Protein AF-A0A955XS02-F1 (afdb_monomer_lite)

Foldseek 3Di:
DLVVQCPDPVRLVVSLVVLLVQLVCCLLPNLDLVSLVVSLVSLVVSLVSCVVSVVLLSNLSSLLSNLSSCLSVLVLVVSVVSLVVNVVSLVVVCVVPVVCLLCLLSNLLSQLSSCVSVVVNVSSVVSLVRSVVSLVVVLVVCPPVVCSLVSCPVDSSNVSSCVVVVHPNPVPDPPPPPDDD

Secondary structure (DSSP, 8-state):
-GGGTSSSTTSHHHHHHHHHHHHHHHHHH---HHHHHHHHHHHHHHHHHHHHTT-HHHHHHHHHHHHHHHHHTT-HHHHHHHHHHHHHHHHHHHHH-GGGGGGHHHHHHHHHHHHHHHT-HHHHHHHHHHHHHHHHHHHHTTTTSS-HHHHHHHSHHHHHHHHHTTPPPGGG--STT----

pLDDT: mean 82.38, std 17.03, range [34.53, 97.44]

Structure (mmCIF, N/CA/C/O backbone):
data_AF-A0A955XS02-F1
#
_entry.id   AF-A0A955XS02-F1
#
loop_
_atom_site.group_PDB
_atom_site.id
_atom_site.type_symbol
_atom_site.label_atom_id
_atom_site.label_alt_id
_atom_site.label_comp_id
_atom_site.label_asym_id
_atom_site.label_entity_id
_atom_site.label_seq_id
_atom_site.pdbx_PDB_ins_code
_atom_site.Cartn_x
_atom_site.Cartn_y
_atom_site.Cartn_z
_atom_site.occupancy
_atom_site.B_iso_or_equiv
_atom_site.auth_seq_id
_atom_site.auth_comp_id
_atom_site.auth_asym_id
_atom_site.auth_atom_id
_atom_site.pdbx_PDB_model_num
ATOM 1 N N . CYS A 1 1 ? -9.956 6.260 -26.863 1.00 47.94 1 CYS A N 1
ATOM 2 C CA . CYS A 1 1 ? -10.685 5.684 -25.711 1.00 47.94 1 CYS A CA 1
ATOM 3 C C . CYS A 1 1 ? -9.697 4.812 -24.927 1.00 47.94 1 CYS A C 1
ATOM 5 O O . CYS A 1 1 ? -8.833 4.235 -25.572 1.00 47.94 1 CYS A O 1
ATOM 7 N N . LEU A 1 2 ? -9.754 4.697 -23.588 1.00 46.59 2 LEU A N 1
ATOM 8 C CA . LEU A 1 2 ? -8.849 3.789 -22.835 1.00 46.59 2 LEU A CA 1
ATOM 9 C C . LEU A 1 2 ? -8.903 2.347 -23.383 1.00 46.59 2 LEU A C 1
ATOM 11 O O . LEU A 1 2 ? -7.882 1.672 -23.454 1.00 46.59 2 LEU A O 1
ATOM 15 N N . LYS A 1 3 ? -10.067 1.947 -23.917 1.00 45.31 3 LYS A N 1
ATOM 16 C CA . LYS A 1 3 ? -10.301 0.676 -24.624 1.00 45.31 3 LYS A CA 1
ATOM 17 C C . LYS A 1 3 ? -9.391 0.431 -25.840 1.00 45.31 3 LYS A C 1
ATOM 19 O O . LYS A 1 3 ? -9.211 -0.718 -26.227 1.00 45.31 3 LYS A O 1
ATOM 24 N N . ASP A 1 4 ? -8.806 1.475 -26.429 1.00 50.41 4 ASP A N 1
ATOM 25 C CA . ASP A 1 4 ? -7.969 1.363 -27.633 1.00 50.41 4 ASP A CA 1
ATOM 26 C C . ASP A 1 4 ? -6.482 1.131 -27.306 1.00 50.41 4 ASP A C 1
ATOM 28 O O . ASP A 1 4 ? -5.715 0.724 -28.178 1.00 50.41 4 ASP A O 1
ATOM 32 N N . LEU A 1 5 ? -6.059 1.355 -26.054 1.00 50.94 5 LEU A N 1
ATOM 33 C CA . LEU A 1 5 ? -4.663 1.191 -25.624 1.00 50.94 5 LEU A CA 1
ATOM 34 C C . LEU A 1 5 ? -4.285 -0.275 -25.343 1.00 50.94 5 LEU A C 1
ATOM 36 O O . LEU A 1 5 ? -3.120 -0.634 -25.505 1.00 50.94 5 LEU A O 1
ATOM 40 N N . GLY A 1 6 ? -5.253 -1.126 -24.985 1.00 47.25 6 GLY A N 1
ATOM 41 C CA . GLY A 1 6 ? -5.013 -2.502 -24.526 1.00 47.25 6 GLY A CA 1
ATOM 42 C C . GLY A 1 6 ? -4.982 -3.601 -25.600 1.00 47.25 6 GLY A C 1
ATOM 43 O O . GLY A 1 6 ? -4.702 -4.745 -25.271 1.00 47.25 6 GLY A O 1
ATOM 44 N N . ARG A 1 7 ? -5.259 -3.315 -26.883 1.00 47.66 7 ARG A N 1
ATOM 45 C CA . ARG A 1 7 ? -5.413 -4.366 -27.923 1.00 47.66 7 ARG A CA 1
ATOM 46 C C . ARG A 1 7 ? -4.131 -4.802 -28.645 1.00 47.66 7 ARG A C 1
ATOM 48 O O . ARG A 1 7 ? -4.199 -5.630 -29.549 1.00 47.66 7 ARG A O 1
ATOM 55 N N . GLN A 1 8 ? -2.967 -4.272 -28.278 1.00 47.84 8 GLN A N 1
ATOM 56 C CA . GLN A 1 8 ? -1.681 -4.713 -28.830 1.00 47.84 8 GLN A CA 1
ATOM 57 C C . GLN A 1 8 ? -0.864 -5.357 -27.710 1.00 47.84 8 GLN A C 1
ATOM 59 O O . GLN A 1 8 ? -0.533 -4.679 -26.745 1.00 47.84 8 GLN A O 1
ATOM 64 N N . SER A 1 9 ? -0.508 -6.638 -27.850 1.00 51.34 9 SER A N 1
ATOM 65 C CA . SER A 1 9 ? 0.109 -7.483 -26.804 1.00 51.34 9 SER A CA 1
ATOM 66 C C . SER A 1 9 ? 1.403 -6.944 -26.172 1.00 51.34 9 SER A C 1
ATOM 68 O O . SER A 1 9 ? 1.835 -7.427 -25.135 1.00 51.34 9 SER A O 1
ATOM 70 N N . LYS A 1 10 ? 2.031 -5.916 -26.756 1.00 53.56 10 LYS A N 1
ATOM 71 C CA . LYS A 1 10 ? 3.204 -5.227 -26.185 1.00 53.56 10 LYS A CA 1
ATOM 72 C C . LYS A 1 10 ? 2.856 -4.030 -25.286 1.00 53.56 10 LYS A C 1
ATOM 74 O O . LYS A 1 10 ? 3.773 -3.383 -24.787 1.00 53.56 10 LYS A O 1
ATOM 79 N N . LYS A 1 11 ? 1.568 -3.700 -25.132 1.00 70.06 11 LYS A N 1
ATOM 80 C CA . LYS A 1 11 ? 1.070 -2.533 -24.381 1.00 70.06 11 LYS A CA 1
ATOM 81 C C . LYS A 1 11 ? 0.246 -2.895 -23.139 1.00 70.06 11 LYS A C 1
ATOM 83 O O . LYS A 1 11 ? -0.350 -2.014 -22.526 1.00 70.06 11 LYS A O 1
ATOM 88 N N . GLU A 1 12 ? 0.168 -4.174 -22.778 1.00 79.06 12 GLU A N 1
ATOM 89 C CA . GLU A 1 12 ? -0.722 -4.644 -21.708 1.00 79.06 12 GLU A CA 1
ATOM 90 C C . GLU A 1 12 ? -0.292 -4.177 -20.308 1.00 79.06 12 GLU A C 1
ATOM 92 O O . GLU A 1 12 ? -1.155 -3.676 -19.588 1.00 79.06 12 GLU A O 1
ATOM 97 N N . PRO A 1 13 ? 1.005 -4.195 -19.932 1.00 82.62 13 PRO A N 1
ATOM 98 C CA . PRO A 1 13 ? 1.444 -3.564 -18.686 1.00 82.62 13 PRO A CA 1
ATOM 99 C C . PRO A 1 13 ? 1.159 -2.056 -18.658 1.00 82.62 13 PRO A C 1
ATOM 101 O O . PRO A 1 13 ? 0.686 -1.536 -17.655 1.00 82.62 13 PRO A O 1
ATOM 104 N N . GLN A 1 14 ? 1.345 -1.353 -19.782 1.00 82.62 14 GLN A N 1
ATOM 105 C CA . GLN A 1 14 ? 1.042 0.080 -19.888 1.00 82.62 14 GLN A CA 1
ATOM 106 C C . GLN A 1 14 ? -0.462 0.362 -19.784 1.00 82.62 14 GLN A C 1
ATOM 108 O O . GLN A 1 14 ? -0.857 1.421 -19.302 1.00 82.62 14 GLN A O 1
ATOM 113 N N . TYR A 1 15 ? -1.308 -0.564 -20.239 1.00 81.56 15 TYR A N 1
ATOM 114 C CA . TYR A 1 15 ? -2.751 -0.481 -20.044 1.00 81.56 15 TYR A CA 1
ATOM 115 C C . TYR A 1 15 ? -3.111 -0.606 -18.561 1.00 81.56 15 TYR A C 1
ATOM 117 O O . TYR A 1 15 ? -3.869 0.221 -18.059 1.00 81.56 15 TYR A O 1
ATOM 125 N N . VAL A 1 16 ? -2.518 -1.573 -17.852 1.00 82.69 16 VAL A N 1
ATOM 126 C CA . VAL A 1 16 ? -2.677 -1.706 -16.396 1.00 82.69 16 VAL A CA 1
ATOM 127 C C . VAL A 1 16 ? -2.202 -0.431 -15.688 1.00 82.69 16 VAL A C 1
ATOM 129 O O . VAL A 1 16 ? -2.960 0.152 -14.919 1.00 82.69 16 VAL A O 1
ATOM 132 N N . ASP A 1 17 ? -1.015 0.087 -16.011 1.00 84.94 17 ASP A N 1
ATOM 133 C CA . ASP A 1 17 ? -0.495 1.331 -15.421 1.00 84.94 17 ASP A CA 1
ATOM 134 C C . ASP A 1 17 ? -1.425 2.537 -15.690 1.00 84.94 17 ASP A C 1
ATOM 136 O O . ASP A 1 17 ? -1.664 3.377 -14.814 1.00 84.94 17 ASP A O 1
ATOM 140 N N . ALA A 1 18 ? -2.005 2.621 -16.892 1.00 81.62 18 ALA A N 1
ATOM 141 C CA . ALA A 1 18 ? -2.970 3.661 -17.245 1.00 81.62 18 ALA A CA 1
ATOM 142 C C . ALA A 1 18 ? -4.278 3.534 -16.446 1.00 81.62 18 ALA A C 1
ATOM 144 O O . ALA A 1 18 ? -4.819 4.551 -16.001 1.00 81.62 18 ALA A O 1
ATOM 145 N N . LEU A 1 19 ? -4.762 2.306 -16.222 1.00 80.75 19 LEU A N 1
ATOM 146 C CA . LEU A 1 19 ? -5.910 2.040 -15.354 1.00 80.75 19 LEU A CA 1
ATOM 147 C C . LEU A 1 19 ? -5.635 2.438 -13.903 1.00 80.75 19 LEU A C 1
ATOM 149 O O . LEU A 1 19 ? -6.555 2.909 -13.246 1.00 80.75 19 LEU A O 1
ATOM 153 N N . LEU A 1 20 ? -4.396 2.301 -13.421 1.00 82.88 20 LEU A N 1
ATOM 154 C CA . LEU A 1 20 ? -3.991 2.638 -12.049 1.00 82.88 20 LEU A CA 1
ATOM 155 C C . LEU A 1 20 ? -3.745 4.138 -11.831 1.00 82.88 20 LEU A C 1
ATOM 157 O O . LEU A 1 20 ? -3.909 4.638 -10.718 1.00 82.88 20 LEU A O 1
ATOM 161 N N . THR A 1 21 ? -3.410 4.886 -12.883 1.00 78.31 21 THR A N 1
ATOM 162 C CA . THR A 1 21 ? -3.074 6.319 -12.784 1.00 78.31 21 THR A CA 1
ATOM 163 C C . THR A 1 21 ? -4.236 7.173 -12.257 1.00 78.31 21 THR A C 1
ATOM 165 O O . THR A 1 21 ? -4.036 8.078 -11.447 1.00 78.31 21 THR A O 1
ATOM 168 N N . LEU A 1 22 ? -5.469 6.898 -12.695 1.00 68.06 22 LEU A N 1
ATOM 169 C CA . LEU A 1 22 ? -6.657 7.632 -12.238 1.00 68.06 22 LEU A CA 1
ATOM 170 C C . LEU A 1 22 ? -7.035 7.280 -10.780 1.00 68.06 22 LEU A C 1
ATOM 172 O O . LEU A 1 22 ? -7.189 8.197 -9.972 1.00 68.06 22 LEU A O 1
ATOM 176 N N . PRO A 1 23 ? -7.133 5.993 -10.397 1.00 67.81 23 PRO A N 1
ATOM 177 C CA . PRO A 1 23 ? -7.412 5.569 -9.029 1.00 67.81 23 PRO A CA 1
ATOM 178 C C . PRO A 1 23 ? -6.368 5.973 -7.991 1.00 67.81 23 PRO A C 1
ATOM 180 O O . PRO A 1 23 ? -6.778 6.311 -6.885 1.00 67.81 23 PRO A O 1
ATOM 183 N N . MET A 1 24 ? -5.067 6.008 -8.319 1.00 66.56 24 MET A N 1
ATOM 184 C CA . MET A 1 24 ? -4.040 6.511 -7.388 1.00 66.56 24 MET A CA 1
ATOM 185 C C . MET A 1 24 ? -4.365 7.938 -6.934 1.00 66.56 24 MET A C 1
ATOM 187 O O . MET A 1 24 ? -4.342 8.242 -5.747 1.00 66.56 24 MET A O 1
ATOM 191 N N . ASN A 1 25 ? -4.787 8.803 -7.860 1.00 63.22 25 ASN A N 1
ATOM 192 C CA . ASN A 1 25 ? -5.176 10.168 -7.514 1.00 63.22 25 ASN A CA 1
ATOM 193 C C . ASN A 1 25 ? -6.466 10.223 -6.678 1.00 63.22 25 ASN A C 1
ATOM 195 O O . ASN A 1 25 ? -6.608 11.091 -5.819 1.00 63.22 25 ASN A O 1
ATOM 199 N N . PHE A 1 26 ? -7.409 9.301 -6.885 1.00 66.94 26 PHE A N 1
ATOM 200 C CA . PHE A 1 26 ? -8.648 9.274 -6.104 1.00 66.94 26 PHE A CA 1
ATOM 201 C C . PHE A 1 26 ? -8.450 8.703 -4.697 1.00 66.94 26 PHE A C 1
ATOM 203 O O . PHE A 1 26 ? -8.942 9.302 -3.746 1.00 66.94 26 PHE A O 1
ATOM 210 N N . ALA A 1 27 ? -7.695 7.615 -4.544 1.00 58.12 27 ALA A N 1
ATOM 211 C CA . ALA A 1 27 ? -7.396 7.019 -3.243 1.00 58.12 27 ALA A CA 1
ATOM 212 C C . ALA A 1 27 ? -6.458 7.893 -2.387 1.00 58.12 27 ALA A C 1
ATOM 214 O O . ALA A 1 27 ? -6.531 7.839 -1.161 1.00 58.12 27 ALA A O 1
ATOM 215 N N . SER A 1 28 ? -5.603 8.713 -3.012 1.00 60.22 28 SER A N 1
ATOM 216 C CA . SER A 1 28 ? -4.699 9.628 -2.300 1.00 60.22 28 SER A CA 1
ATOM 217 C C . SER A 1 28 ? -5.286 11.023 -2.042 1.00 60.22 28 SER A C 1
ATOM 219 O O . SER A 1 28 ? -4.883 11.669 -1.079 1.00 60.22 28 SER A O 1
ATOM 221 N N . PHE A 1 29 ? -6.231 11.518 -2.858 1.00 56.66 29 PHE A N 1
ATOM 222 C CA . PHE A 1 29 ? -6.680 12.921 -2.767 1.00 56.66 29 PHE A CA 1
ATOM 223 C C . PHE A 1 29 ? -8.198 13.145 -2.748 1.00 56.66 29 PHE A C 1
ATOM 225 O O . PHE A 1 29 ? -8.639 14.220 -2.330 1.00 56.66 29 PHE A O 1
ATOM 232 N N . ALA A 1 30 ? -9.027 12.193 -3.184 1.00 58.00 30 ALA A N 1
ATOM 233 C CA . ALA A 1 30 ? -10.468 12.420 -3.271 1.00 58.00 30 ALA A CA 1
ATOM 234 C C . ALA A 1 30 ? -11.189 12.029 -1.972 1.00 58.00 30 ALA A C 1
ATOM 236 O O . ALA A 1 30 ? -11.207 10.871 -1.577 1.00 58.00 30 ALA A O 1
ATOM 237 N N . ARG A 1 31 ? -11.884 12.993 -1.352 1.00 59.19 31 ARG A N 1
ATOM 238 C CA . ARG A 1 31 ? -12.797 12.769 -0.209 1.00 59.19 31 ARG A CA 1
ATOM 239 C C . ARG A 1 31 ? -14.252 12.504 -0.628 1.00 59.19 31 ARG A C 1
ATOM 241 O O . ARG A 1 31 ? -15.172 12.697 0.156 1.00 59.19 31 ARG A O 1
ATOM 248 N N . GLY A 1 32 ? -14.478 12.144 -1.892 1.00 69.12 32 GLY A N 1
ATOM 249 C CA . GLY A 1 32 ? -15.814 11.954 -2.454 1.00 69.12 32 GLY A CA 1
ATOM 250 C C . GLY A 1 32 ? -16.111 10.486 -2.726 1.00 69.12 32 GLY A C 1
ATOM 251 O O . GLY A 1 32 ? -15.457 9.885 -3.576 1.00 69.12 32 GLY A O 1
ATOM 252 N N . GLU A 1 33 ? -17.150 9.948 -2.089 1.00 78.00 33 GLU A N 1
ATOM 253 C CA . GLU A 1 33 ? -17.597 8.549 -2.211 1.00 78.00 33 GLU A CA 1
ATOM 254 C C . GLU A 1 33 ? -17.698 8.070 -3.672 1.00 78.00 33 GLU A C 1
ATOM 256 O O . GLU A 1 33 ? -17.215 6.993 -4.025 1.00 78.00 33 GLU A O 1
ATOM 261 N N . LYS A 1 34 ? -18.250 8.908 -4.562 1.00 80.94 34 LYS A N 1
ATOM 262 C CA . LYS A 1 34 ? -18.384 8.600 -5.998 1.00 80.94 34 LYS A CA 1
ATOM 263 C C . LYS A 1 34 ? -17.040 8.457 -6.716 1.00 80.94 34 LYS A C 1
ATOM 265 O O . LYS A 1 34 ? -16.907 7.602 -7.590 1.00 80.94 34 LYS A O 1
ATOM 270 N N . LEU A 1 35 ? -16.058 9.293 -6.375 1.00 80.12 35 LEU A N 1
ATOM 271 C CA . LEU A 1 35 ? -14.727 9.254 -6.990 1.00 80.12 35 LEU A CA 1
ATOM 272 C C . LEU A 1 35 ? -13.949 8.032 -6.509 1.00 80.12 35 LEU A C 1
ATOM 274 O O . LEU A 1 35 ? -13.358 7.329 -7.325 1.00 80.12 35 LEU A O 1
ATOM 278 N N . VAL A 1 36 ? -14.019 7.739 -5.210 1.00 83.81 36 VAL A N 1
ATOM 279 C CA . VAL A 1 36 ? -13.370 6.564 -4.619 1.00 83.81 36 VAL A CA 1
ATOM 280 C C . VAL A 1 36 ? -13.985 5.278 -5.172 1.00 83.81 36 VAL A C 1
ATOM 282 O O . VAL A 1 36 ? -13.256 4.411 -5.640 1.00 83.81 36 VAL A O 1
ATOM 285 N N . SER A 1 37 ? -15.316 5.192 -5.257 1.00 84.44 37 SER A N 1
ATOM 286 C CA . SER A 1 37 ? -16.014 4.046 -5.862 1.00 84.44 37 SER A CA 1
ATOM 287 C C . SER A 1 37 ? -15.652 3.845 -7.339 1.00 84.44 37 SER A C 1
ATOM 289 O O . SER A 1 37 ? -15.437 2.720 -7.792 1.00 84.44 37 SER A O 1
ATOM 291 N N . GLY A 1 38 ? -15.535 4.937 -8.104 1.00 83.69 38 GLY A N 1
ATOM 292 C CA . GLY A 1 38 ? -15.043 4.887 -9.482 1.00 83.69 38 GLY A CA 1
ATOM 293 C C . GLY A 1 38 ? -13.599 4.387 -9.569 1.00 83.69 38 GLY A C 1
ATOM 294 O O . GLY A 1 38 ? -13.291 3.571 -10.437 1.00 83.69 38 GLY A O 1
ATOM 295 N N . GLY A 1 39 ? -12.739 4.834 -8.649 1.00 85.94 39 GLY A N 1
ATOM 296 C CA . GLY A 1 39 ? -11.361 4.369 -8.504 1.00 85.94 39 GLY A CA 1
ATOM 297 C C . GLY A 1 39 ? -11.268 2.874 -8.199 1.00 85.94 39 GLY A C 1
ATOM 298 O O . GLY A 1 39 ? -10.531 2.167 -8.881 1.00 85.94 39 GLY A O 1
ATOM 299 N N . LEU A 1 40 ? -12.078 2.377 -7.257 1.00 89.25 40 LEU A N 1
ATOM 300 C CA . LEU A 1 40 ? -12.156 0.953 -6.913 1.00 89.25 40 LEU A CA 1
ATOM 301 C C . LEU A 1 40 ? -12.513 0.085 -8.120 1.00 89.25 40 LEU A C 1
ATOM 303 O O . LEU A 1 40 ? -11.917 -0.970 -8.307 1.00 89.25 40 LEU A O 1
ATOM 307 N N . ARG A 1 41 ? -13.439 0.539 -8.975 1.00 89.44 41 ARG A N 1
ATOM 308 C CA . ARG A 1 41 ? -13.811 -0.197 -10.192 1.00 89.44 41 ARG A CA 1
ATOM 309 C C . ARG A 1 41 ? -12.628 -0.361 -11.150 1.00 89.44 41 ARG A C 1
ATOM 311 O O . ARG A 1 41 ? -12.405 -1.458 -11.648 1.00 89.44 41 ARG A O 1
ATOM 318 N N . TYR A 1 42 ? -11.874 0.709 -11.400 1.00 88.25 42 TYR A N 1
ATOM 319 C CA . TYR A 1 42 ? -10.696 0.647 -12.273 1.00 88.25 42 TYR A CA 1
ATOM 320 C C . TYR A 1 42 ? -9.546 -0.143 -11.643 1.00 88.25 42 TYR A C 1
ATOM 322 O O . TYR A 1 42 ? -8.851 -0.859 -12.353 1.00 88.25 42 TYR A O 1
ATOM 330 N N . ALA A 1 43 ? -9.365 -0.054 -10.324 1.00 91.19 43 ALA A N 1
ATOM 331 C CA . ALA A 1 43 ? -8.390 -0.871 -9.613 1.00 91.19 43 ALA A CA 1
ATOM 332 C C . ALA A 1 43 ? -8.778 -2.361 -9.626 1.00 91.19 43 ALA A C 1
ATOM 334 O O . ALA A 1 43 ? -7.904 -3.215 -9.690 1.00 91.19 43 ALA A O 1
ATOM 335 N N . GLY A 1 44 ? -10.075 -2.689 -9.604 1.00 92.19 44 GLY A N 1
ATOM 336 C CA . GLY A 1 44 ? -10.600 -4.038 -9.862 1.00 92.19 44 GLY A CA 1
ATOM 337 C C . GLY A 1 44 ? -10.170 -4.564 -11.225 1.00 92.19 44 GLY A C 1
ATOM 338 O O . GLY A 1 44 ? -9.459 -5.558 -11.312 1.00 92.19 44 GLY A O 1
ATOM 339 N N . GLU A 1 45 ? -10.509 -3.820 -12.278 1.00 92.94 45 GLU A N 1
ATOM 340 C CA . GLU A 1 45 ? -10.144 -4.170 -13.656 1.00 92.94 45 GLU A CA 1
ATOM 341 C C . GLU A 1 45 ? -8.620 -4.293 -13.847 1.00 92.94 45 GLU A C 1
ATOM 343 O O . GLU A 1 45 ? -8.141 -5.187 -14.544 1.00 92.94 45 GLU A O 1
ATOM 348 N N . ALA A 1 46 ? -7.845 -3.413 -13.207 1.00 91.88 46 ALA A N 1
ATOM 349 C CA . ALA A 1 46 ? -6.389 -3.462 -13.244 1.00 91.88 46 ALA A CA 1
ATOM 350 C C . ALA A 1 46 ? -5.830 -4.715 -12.556 1.00 91.88 46 ALA A C 1
ATOM 352 O O . ALA A 1 46 ? -4.900 -5.310 -13.092 1.00 91.88 46 ALA A O 1
ATOM 353 N N . ALA A 1 47 ? -6.386 -5.123 -11.409 1.00 93.88 47 ALA A N 1
ATOM 354 C CA . ALA A 1 47 ? -5.971 -6.333 -10.701 1.00 93.88 47 ALA A CA 1
ATOM 355 C C . ALA A 1 47 ? -6.243 -7.589 -11.539 1.00 93.88 47 ALA A C 1
ATOM 357 O O . ALA A 1 47 ? -5.328 -8.387 -11.747 1.00 93.88 47 ALA A O 1
ATOM 358 N N . ASP A 1 48 ? -7.456 -7.711 -12.090 1.00 93.50 48 ASP A N 1
ATOM 359 C CA . ASP A 1 48 ? -7.842 -8.833 -12.952 1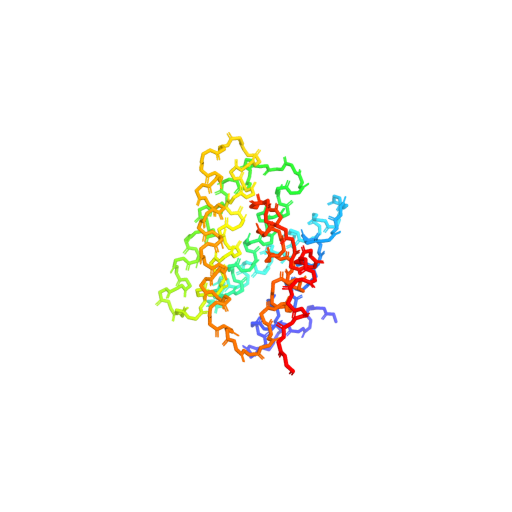.00 93.50 48 ASP A CA 1
ATOM 360 C C . ASP A 1 48 ? -6.894 -8.934 -14.151 1.00 93.50 48 ASP A C 1
ATOM 362 O O . ASP A 1 48 ? -6.300 -9.983 -14.412 1.00 93.50 48 ASP A O 1
ATOM 366 N N . ARG A 1 49 ? -6.659 -7.807 -14.838 1.00 92.62 49 ARG A N 1
ATOM 367 C CA . ARG A 1 49 ? -5.783 -7.790 -16.010 1.00 92.62 49 ARG A CA 1
ATOM 368 C C . ARG A 1 49 ? -4.321 -8.038 -15.657 1.00 92.62 49 ARG A C 1
ATOM 370 O O . ARG A 1 49 ? -3.633 -8.720 -16.410 1.00 92.62 49 ARG A O 1
ATOM 377 N N . ALA A 1 50 ? -3.833 -7.493 -14.543 1.00 93.38 50 ALA A N 1
ATOM 378 C CA . ALA A 1 50 ? -2.470 -7.722 -14.075 1.00 93.38 50 ALA A CA 1
ATOM 379 C C . ALA A 1 50 ? -2.228 -9.203 -13.767 1.00 93.38 50 ALA A C 1
ATOM 381 O O . ALA A 1 50 ? -1.181 -9.734 -14.133 1.00 93.38 50 ALA A O 1
ATOM 382 N N . MET A 1 51 ? -3.207 -9.872 -13.155 1.00 93.38 51 MET A N 1
ATOM 383 C CA . MET A 1 51 ? -3.161 -11.304 -12.883 1.00 93.38 51 MET A CA 1
ATOM 384 C C . MET A 1 51 ? -3.158 -12.128 -14.179 1.00 93.38 51 MET A C 1
ATOM 386 O O . MET A 1 51 ? -2.310 -13.003 -14.331 1.00 93.38 51 MET A O 1
ATOM 390 N N . GLU A 1 52 ? -4.031 -11.807 -15.142 1.00 93.50 52 GLU A N 1
ATOM 391 C CA . GLU A 1 52 ? -4.091 -12.488 -16.448 1.00 93.50 52 GLU A CA 1
ATOM 392 C C . GLU A 1 52 ? -2.758 -12.459 -17.212 1.00 93.50 52 GLU A C 1
ATOM 394 O O . GLU A 1 52 ? -2.419 -13.426 -17.894 1.00 93.50 52 GLU A O 1
ATOM 399 N N . ILE A 1 53 ? -2.007 -11.357 -17.111 1.00 90.81 53 ILE A N 1
ATOM 400 C CA . ILE A 1 53 ? -0.748 -11.160 -17.851 1.00 90.81 53 ILE A CA 1
ATOM 401 C C . ILE A 1 53 ? 0.510 -11.413 -17.004 1.00 90.81 53 ILE A C 1
ATOM 403 O O . ILE A 1 53 ? 1.621 -11.205 -17.489 1.00 90.81 53 ILE A O 1
ATOM 407 N N . GLY A 1 54 ? 0.363 -11.816 -15.736 1.00 90.62 54 GLY A N 1
ATOM 408 C CA . GLY A 1 54 ? 1.486 -12.026 -14.814 1.00 90.62 54 GLY A CA 1
ATOM 409 C C . GLY A 1 54 ? 2.249 -10.747 -14.432 1.00 90.62 54 GLY A C 1
ATOM 410 O O . GLY A 1 54 ? 3.428 -10.806 -14.082 1.00 90.62 54 GLY A O 1
ATOM 411 N N . TYR A 1 55 ? 1.616 -9.572 -14.502 1.00 92.56 55 TYR A N 1
ATOM 412 C CA . TYR A 1 55 ? 2.235 -8.290 -14.155 1.00 92.56 55 TYR A CA 1
ATOM 413 C C . TYR A 1 55 ? 2.120 -8.000 -12.650 1.00 92.56 55 TYR A C 1
ATOM 415 O O . TYR A 1 55 ? 1.311 -7.186 -12.204 1.00 92.56 55 TYR A O 1
ATOM 423 N N . LEU A 1 56 ? 2.971 -8.659 -11.859 1.00 93.06 56 LEU A N 1
ATOM 424 C CA . LEU A 1 56 ? 2.913 -8.653 -10.389 1.00 93.06 56 LEU A CA 1
ATOM 425 C C . LEU A 1 56 ? 2.992 -7.251 -9.766 1.00 93.06 56 LEU A C 1
ATOM 427 O O . LEU A 1 56 ? 2.232 -6.943 -8.853 1.00 93.06 56 LEU A O 1
ATOM 431 N N . ARG A 1 57 ? 3.842 -6.360 -10.295 1.00 93.38 57 ARG A N 1
ATOM 432 C CA . ARG A 1 57 ? 3.908 -4.963 -9.827 1.00 93.38 57 ARG A CA 1
ATOM 433 C C . ARG A 1 57 ? 2.553 -4.261 -9.954 1.00 93.38 57 ARG A C 1
ATOM 435 O O . ARG A 1 57 ? 2.124 -3.597 -9.014 1.00 93.38 57 ARG A O 1
ATOM 442 N N . GLY A 1 58 ? 1.895 -4.408 -11.105 1.00 92.62 58 GLY A N 1
ATOM 443 C CA . GLY A 1 58 ? 0.579 -3.823 -11.350 1.00 92.62 58 GLY A CA 1
ATOM 444 C C . GLY A 1 58 ? -0.491 -4.414 -10.434 1.00 92.62 58 GLY A C 1
ATOM 445 O O . GLY A 1 58 ? -1.331 -3.673 -9.931 1.00 92.62 58 GLY A O 1
ATOM 446 N N . LEU A 1 59 ? -0.416 -5.719 -10.151 1.00 95.56 59 LEU A N 1
ATOM 447 C CA . LEU A 1 59 ? -1.321 -6.393 -9.219 1.00 95.56 59 LEU A CA 1
ATOM 448 C C . LEU A 1 59 ? -1.189 -5.830 -7.796 1.00 95.56 59 LEU A C 1
ATOM 450 O O . LEU A 1 59 ? -2.192 -5.437 -7.205 1.00 95.56 59 LEU A O 1
ATOM 454 N N . VAL A 1 60 ? 0.036 -5.718 -7.270 1.00 95.25 60 VAL A N 1
ATOM 455 C CA . VAL A 1 60 ? 0.277 -5.149 -5.931 1.00 95.25 60 VAL A CA 1
ATOM 456 C C . VAL A 1 60 ? -0.244 -3.709 -5.855 1.00 95.25 60 VAL A C 1
ATOM 458 O O . VAL A 1 60 ? -0.973 -3.368 -4.927 1.00 95.25 60 VAL A O 1
ATOM 461 N N . GLN A 1 61 ? 0.041 -2.871 -6.860 1.00 92.44 61 GLN A N 1
ATOM 462 C CA . GLN A 1 61 ? -0.468 -1.492 -6.901 1.00 92.44 61 GLN A CA 1
ATOM 463 C C . GLN A 1 61 ? -2.001 -1.430 -6.949 1.00 92.44 61 GLN A C 1
ATOM 465 O O . GLN A 1 61 ? -2.609 -0.605 -6.266 1.00 92.44 61 GLN A O 1
ATOM 470 N N . ALA A 1 62 ? -2.637 -2.301 -7.733 1.00 94.25 62 ALA A N 1
ATOM 471 C CA . ALA A 1 62 ? -4.090 -2.381 -7.813 1.00 94.25 62 ALA A CA 1
ATOM 472 C C . ALA A 1 62 ? -4.711 -2.714 -6.451 1.00 94.25 62 ALA A C 1
ATOM 474 O O . ALA A 1 62 ? -5.649 -2.042 -6.021 1.00 94.25 62 ALA A O 1
ATOM 475 N N . LEU A 1 63 ? -4.154 -3.704 -5.752 1.00 95.44 63 LEU A N 1
ATOM 476 C CA . LEU A 1 63 ? -4.625 -4.142 -4.440 1.00 95.44 63 LEU A CA 1
ATOM 477 C C . LEU A 1 63 ? -4.415 -3.071 -3.360 1.00 95.44 63 LEU A C 1
ATOM 479 O O . LEU A 1 63 ? -5.337 -2.807 -2.590 1.00 95.44 63 LEU A O 1
ATOM 483 N N . VAL A 1 64 ? -3.270 -2.377 -3.354 1.00 93.69 64 VAL A N 1
ATOM 484 C CA . VAL A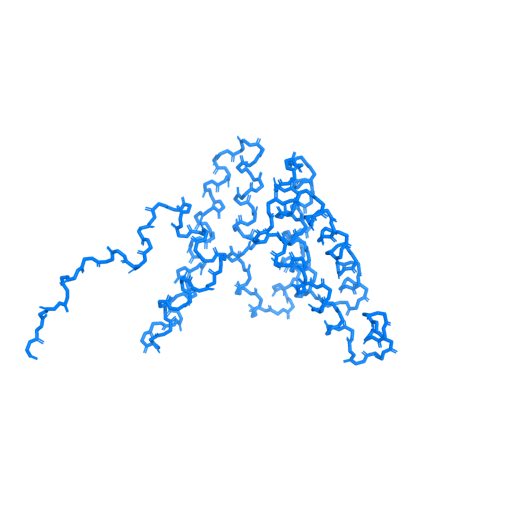 1 64 ? -3.040 -1.220 -2.466 1.00 93.69 64 VAL A CA 1
ATOM 485 C C . VAL A 1 64 ? -4.130 -0.163 -2.658 1.00 93.69 64 VAL A C 1
ATOM 487 O O . VAL A 1 64 ? -4.743 0.291 -1.692 1.00 93.69 64 VAL A O 1
ATOM 490 N N . ILE A 1 65 ? -4.418 0.222 -3.905 1.00 91.25 65 ILE A N 1
ATOM 491 C CA . ILE A 1 65 ? -5.454 1.219 -4.202 1.00 91.25 65 ILE A CA 1
ATOM 492 C C . ILE A 1 65 ? -6.831 0.732 -3.743 1.00 91.25 65 ILE A C 1
ATOM 494 O O . ILE A 1 65 ? -7.603 1.521 -3.191 1.00 91.25 65 ILE A O 1
ATOM 498 N N . GLN A 1 66 ? -7.149 -0.547 -3.965 1.00 92.88 66 GLN A N 1
ATOM 499 C CA . GLN A 1 66 ? -8.418 -1.129 -3.534 1.00 92.88 66 GLN A CA 1
ATOM 500 C C . GLN A 1 66 ? -8.584 -1.056 -2.016 1.00 92.88 66 GLN A C 1
ATOM 502 O O . GLN A 1 66 ? -9.600 -0.559 -1.539 1.00 92.88 66 GLN A O 1
ATOM 507 N N . LEU A 1 67 ? -7.584 -1.500 -1.256 1.00 94.12 67 LEU A N 1
ATOM 508 C CA . LEU A 1 67 ? -7.624 -1.485 0.204 1.00 94.12 67 LEU A CA 1
ATOM 509 C C . LEU A 1 67 ? -7.739 -0.063 0.754 1.00 94.12 67 LEU A C 1
ATOM 511 O O . LEU A 1 67 ? -8.610 0.206 1.580 1.00 94.12 67 LEU A O 1
ATOM 515 N N . ARG A 1 68 ? -6.943 0.876 0.230 1.00 90.12 68 ARG A N 1
ATOM 516 C CA . ARG A 1 68 ? -7.035 2.295 0.604 1.00 90.12 68 ARG A CA 1
ATOM 517 C C . ARG A 1 68 ? -8.419 2.869 0.315 1.00 90.12 68 ARG A C 1
ATOM 519 O O . ARG A 1 68 ? -8.995 3.549 1.159 1.00 90.12 68 ARG A O 1
ATOM 526 N N . GLY A 1 69 ? -8.976 2.581 -0.861 1.00 89.56 69 GLY A N 1
ATOM 527 C CA . GLY A 1 69 ? -10.319 3.025 -1.218 1.00 89.56 69 GLY A CA 1
ATOM 528 C C . GLY A 1 69 ? -11.396 2.430 -0.308 1.00 89.56 69 GLY A C 1
ATOM 529 O O . GLY A 1 69 ? -12.312 3.145 0.085 1.00 89.56 69 GLY A O 1
ATOM 530 N N . LEU A 1 70 ? -11.274 1.158 0.080 1.00 92.50 70 LEU A N 1
ATOM 531 C CA . LEU A 1 70 ? -12.192 0.519 1.026 1.00 92.50 70 LEU A CA 1
ATOM 532 C C . LEU A 1 70 ? -12.113 1.154 2.419 1.00 92.50 70 LEU A C 1
ATOM 534 O O . LEU A 1 70 ? -13.159 1.423 3.004 1.00 92.50 70 LEU A O 1
ATOM 538 N N . VAL A 1 71 ? -10.912 1.466 2.916 1.00 91.31 71 VAL A N 1
ATOM 539 C CA . VAL A 1 71 ? -10.732 2.192 4.187 1.00 91.31 71 VAL A CA 1
ATOM 540 C C . VAL A 1 71 ? -11.382 3.579 4.125 1.00 91.31 71 VAL A C 1
ATOM 542 O O . VAL A 1 71 ? -12.115 3.953 5.034 1.00 91.31 71 VAL A O 1
ATOM 545 N N . VAL A 1 72 ? -11.194 4.329 3.032 1.00 88.31 72 VAL A N 1
ATOM 546 C CA . VAL A 1 72 ? -11.811 5.661 2.854 1.00 88.31 72 VAL A CA 1
ATOM 547 C C . VAL A 1 72 ? -13.342 5.598 2.796 1.00 88.31 72 VAL A C 1
ATOM 549 O O . VAL A 1 72 ? -14.010 6.532 3.232 1.00 88.31 72 VAL A O 1
ATOM 552 N N . LEU A 1 73 ? -13.903 4.513 2.258 1.00 89.62 73 LEU A N 1
ATOM 553 C CA . LEU A 1 73 ? -15.349 4.278 2.203 1.00 89.62 73 LEU A CA 1
ATOM 554 C C . LEU A 1 73 ? -15.926 3.680 3.495 1.00 89.62 73 LEU A C 1
ATOM 556 O O . LEU A 1 73 ? -17.087 3.281 3.486 1.00 89.62 73 LEU A O 1
ATOM 560 N N . ASP A 1 74 ? -15.137 3.586 4.568 1.00 90.56 74 ASP A N 1
ATOM 561 C CA . ASP A 1 74 ? -15.539 2.972 5.841 1.00 90.56 74 ASP A CA 1
ATOM 562 C C . ASP A 1 74 ? -15.965 1.493 5.695 1.00 90.56 74 ASP A C 1
ATOM 564 O O . ASP A 1 74 ? -16.836 0.971 6.387 1.00 90.56 74 ASP A O 1
ATOM 568 N N . ARG A 1 75 ? -15.338 0.779 4.749 1.00 93.62 75 ARG A N 1
ATOM 569 C CA . ARG A 1 75 ? -15.563 -0.651 4.461 1.00 93.62 75 ARG A CA 1
ATOM 570 C C . ARG A 1 75 ? -14.421 -1.496 5.021 1.00 93.62 75 ARG A C 1
ATOM 572 O O . ARG A 1 75 ? -13.827 -2.319 4.322 1.00 93.62 75 ARG A O 1
ATOM 579 N N . ALA A 1 76 ? -14.099 -1.275 6.294 1.00 92.00 76 ALA A N 1
ATOM 580 C CA . ALA A 1 76 ? -12.927 -1.850 6.955 1.00 92.00 76 ALA A CA 1
ATOM 581 C C . ALA A 1 76 ? -12.927 -3.391 6.975 1.00 92.00 76 ALA A C 1
ATOM 583 O O . ALA A 1 76 ? -11.883 -4.008 6.779 1.00 92.00 76 ALA A O 1
ATOM 584 N N . SER A 1 77 ? -14.092 -4.029 7.131 1.00 92.62 77 SER A N 1
ATOM 585 C CA . SER A 1 77 ? -14.220 -5.495 7.103 1.00 92.62 77 SER A CA 1
ATOM 586 C C . SER A 1 77 ? -13.860 -6.094 5.740 1.00 92.62 77 SER A C 1
ATOM 588 O O . SER A 1 77 ? -13.169 -7.110 5.667 1.00 92.62 77 SER A O 1
ATOM 590 N N . GLU A 1 78 ? -14.272 -5.444 4.651 1.00 94.94 78 GLU A N 1
ATOM 591 C CA . GLU A 1 78 ? -13.900 -5.852 3.295 1.00 94.94 78 GLU A CA 1
ATOM 592 C C . GLU A 1 78 ? -12.417 -5.612 3.019 1.00 94.94 78 GLU A C 1
ATOM 594 O O . GLU A 1 78 ? -11.764 -6.451 2.397 1.00 94.94 78 GLU A O 1
ATOM 599 N N . ALA A 1 79 ? -11.870 -4.496 3.511 1.00 94.88 79 ALA A N 1
ATOM 600 C CA . ALA A 1 79 ? -10.441 -4.229 3.420 1.00 94.88 79 ALA A CA 1
ATOM 601 C C . ALA A 1 79 ? -9.637 -5.310 4.165 1.00 94.88 79 ALA A C 1
ATOM 603 O O . ALA A 1 79 ? -8.692 -5.879 3.622 1.00 94.88 79 ALA A O 1
ATOM 604 N N . ARG A 1 80 ? -10.067 -5.686 5.374 1.00 94.81 80 ARG A N 1
ATOM 605 C CA . ARG A 1 80 ? -9.426 -6.740 6.169 1.00 94.81 80 ARG A CA 1
ATOM 606 C C . ARG A 1 80 ? -9.450 -8.103 5.486 1.00 94.81 80 ARG A C 1
ATOM 608 O O . ARG A 1 80 ? -8.457 -8.826 5.575 1.00 94.81 80 ARG A O 1
ATOM 615 N N . ALA A 1 81 ? -10.545 -8.441 4.804 1.00 92.25 81 ALA A N 1
ATOM 616 C CA . ALA A 1 81 ? -10.665 -9.684 4.045 1.00 92.25 81 ALA A CA 1
ATOM 617 C C . ALA A 1 81 ? -9.714 -9.727 2.836 1.00 92.25 81 ALA A C 1
ATOM 619 O O . ALA A 1 81 ? -9.134 -10.771 2.554 1.00 92.25 81 ALA A O 1
ATOM 620 N N . ARG A 1 82 ? -9.516 -8.589 2.157 1.00 93.69 82 ARG A N 1
ATOM 621 C CA . ARG A 1 82 ? -8.618 -8.475 0.994 1.00 93.69 82 ARG A CA 1
ATOM 622 C C . ARG A 1 82 ? -7.145 -8.302 1.349 1.00 93.69 82 ARG A C 1
ATOM 624 O O . ARG A 1 82 ? -6.296 -8.493 0.485 1.00 93.69 82 ARG A O 1
ATOM 631 N N . LEU A 1 83 ? -6.818 -7.953 2.593 1.00 95.88 83 LEU A N 1
ATOM 632 C CA . LEU A 1 83 ? -5.432 -7.732 3.015 1.00 95.88 83 LEU A CA 1
ATOM 633 C C . LEU A 1 83 ? -4.533 -8.947 2.720 1.00 95.88 83 LEU A C 1
ATOM 635 O O . LEU A 1 83 ? -3.429 -8.775 2.214 1.00 95.88 83 LEU A O 1
ATOM 639 N N . GLY A 1 84 ? -5.042 -10.167 2.924 1.00 94.81 84 GLY A N 1
ATOM 640 C CA . GLY A 1 84 ? -4.297 -11.392 2.614 1.00 94.81 84 GLY A CA 1
ATOM 641 C C . GLY A 1 84 ? -3.977 -11.566 1.122 1.00 94.81 84 GLY A C 1
ATOM 642 O O . GLY A 1 84 ? -2.950 -12.148 0.782 1.00 94.81 84 GLY A O 1
ATOM 643 N N . GLU A 1 85 ? -4.805 -11.027 0.219 1.00 95.44 85 GLU A N 1
ATOM 644 C CA . GLU A 1 85 ? -4.516 -11.028 -1.223 1.00 95.44 85 GLU A CA 1
ATOM 645 C C . GLU A 1 85 ? -3.331 -10.111 -1.543 1.00 95.44 85 GLU A C 1
ATOM 647 O O . GLU A 1 85 ? -2.472 -10.479 -2.344 1.00 95.44 85 GLU A O 1
ATOM 652 N N . LEU A 1 86 ? -3.250 -8.942 -0.892 1.00 96.56 86 LEU A N 1
ATOM 653 C CA . LEU A 1 86 ? -2.112 -8.033 -1.041 1.00 96.56 86 LEU A CA 1
ATOM 654 C C . LEU A 1 86 ? -0.824 -8.664 -0.500 1.00 96.56 86 LEU A C 1
ATOM 656 O O . LEU A 1 86 ? 0.201 -8.611 -1.175 1.00 96.56 86 LEU A O 1
ATOM 660 N N . GLU A 1 87 ? -0.877 -9.277 0.682 1.00 95.62 87 GLU A N 1
ATOM 661 C CA . GLU A 1 87 ? 0.278 -9.945 1.297 1.00 95.62 87 GLU A CA 1
ATOM 662 C C . GLU A 1 87 ? 0.795 -11.090 0.412 1.00 95.62 87 GLU A C 1
ATOM 664 O O . GLU A 1 87 ? 1.993 -11.171 0.129 1.00 95.62 87 GLU A O 1
ATOM 669 N N . ALA A 1 88 ? -0.107 -11.928 -0.108 1.00 95.25 88 ALA A N 1
ATOM 670 C CA . ALA A 1 88 ? 0.248 -13.007 -1.025 1.00 95.25 88 ALA A CA 1
ATOM 671 C C . ALA A 1 88 ? 0.821 -12.478 -2.351 1.00 95.25 88 ALA A C 1
ATOM 673 O O . ALA A 1 88 ? 1.837 -12.984 -2.835 1.00 95.25 88 ALA A O 1
ATOM 674 N N . ALA A 1 89 ? 0.206 -11.438 -2.928 1.00 95.75 89 ALA A N 1
ATOM 675 C CA . ALA A 1 89 ? 0.693 -10.812 -4.153 1.00 95.75 89 ALA A CA 1
ATOM 676 C C . ALA A 1 89 ? 2.081 -10.192 -3.958 1.00 95.75 89 ALA A C 1
ATOM 678 O O . ALA A 1 89 ? 2.936 -10.339 -4.831 1.00 95.75 89 ALA A O 1
ATOM 679 N N . MET A 1 90 ? 2.326 -9.541 -2.817 1.00 96.50 90 MET A N 1
ATOM 680 C CA . MET A 1 90 ? 3.620 -8.942 -2.504 1.00 96.50 90 MET A CA 1
ATOM 681 C C . MET A 1 90 ? 4.696 -10.008 -2.279 1.00 96.50 90 MET A C 1
ATOM 683 O O . MET A 1 90 ? 5.779 -9.898 -2.849 1.00 96.50 90 MET A O 1
ATOM 687 N N . SER A 1 91 ? 4.391 -11.081 -1.542 1.00 95.50 91 SER A N 1
ATOM 688 C CA . SER A 1 91 ? 5.311 -12.218 -1.388 1.00 95.50 91 SER A CA 1
ATOM 689 C C . SER A 1 91 ? 5.690 -12.805 -2.748 1.00 95.50 91 SER A C 1
ATOM 691 O O . SER A 1 91 ? 6.870 -12.923 -3.068 1.00 95.50 91 SER A O 1
ATOM 693 N N . SER A 1 92 ? 4.695 -13.087 -3.597 1.00 94.56 92 SER A N 1
ATOM 694 C CA . SER A 1 92 ? 4.946 -13.585 -4.951 1.00 94.56 92 SER A CA 1
ATOM 695 C C . SER A 1 92 ? 5.754 -12.587 -5.782 1.00 94.56 92 SER A C 1
ATOM 697 O O . SER A 1 92 ? 6.602 -12.997 -6.569 1.00 94.56 92 SER A O 1
ATOM 699 N N . ALA A 1 93 ? 5.499 -11.285 -5.652 1.00 93.31 93 ALA A N 1
ATOM 700 C CA . ALA A 1 93 ? 6.235 -10.247 -6.363 1.00 93.31 93 ALA A CA 1
ATOM 701 C C . ALA A 1 93 ? 7.722 -10.235 -5.978 1.00 93.31 93 ALA A C 1
ATOM 703 O O . ALA A 1 93 ? 8.570 -10.155 -6.866 1.00 93.31 93 ALA A O 1
ATOM 704 N N . LEU A 1 94 ? 8.037 -10.374 -4.688 1.00 93.06 94 LEU A N 1
ATOM 705 C CA . LEU A 1 94 ? 9.410 -10.407 -4.181 1.00 93.06 94 LEU A CA 1
ATOM 706 C C . LEU A 1 94 ? 10.178 -11.661 -4.603 1.00 93.06 94 LEU A C 1
ATOM 708 O O . LEU A 1 94 ? 11.361 -11.552 -4.929 1.00 93.06 94 LEU A O 1
ATOM 712 N N . ASP A 1 95 ? 9.510 -12.815 -4.671 1.00 93.62 95 ASP A N 1
ATOM 713 C CA . ASP A 1 95 ? 10.120 -14.061 -5.154 1.00 93.62 95 ASP A CA 1
ATOM 714 C C . ASP A 1 95 ? 10.583 -13.952 -6.619 1.00 93.62 95 ASP A C 1
ATOM 716 O O . ASP A 1 95 ? 11.551 -14.599 -7.024 1.00 93.62 95 ASP A O 1
ATOM 720 N N . HIS A 1 96 ? 9.906 -13.123 -7.421 1.00 90.56 96 HIS A N 1
ATOM 721 C CA . HIS A 1 96 ? 10.194 -12.952 -8.848 1.00 90.56 96 HIS A CA 1
ATOM 722 C C . HIS A 1 96 ? 11.091 -11.743 -9.145 1.00 90.56 96 HIS A C 1
ATOM 724 O O . HIS A 1 96 ? 11.953 -11.818 -10.023 1.00 90.56 96 HIS A O 1
ATOM 730 N N . ASP A 1 97 ? 10.890 -10.622 -8.450 1.00 88.88 97 ASP A N 1
ATOM 731 C CA . ASP A 1 97 ? 11.685 -9.404 -8.603 1.00 88.88 97 ASP A CA 1
ATOM 732 C C . ASP A 1 97 ? 11.933 -8.739 -7.237 1.00 88.88 97 ASP A C 1
ATOM 734 O O . ASP A 1 97 ? 11.127 -7.921 -6.779 1.00 88.88 97 ASP A O 1
ATOM 738 N N . PRO A 1 98 ? 13.096 -9.000 -6.607 1.00 87.19 98 PRO A N 1
ATOM 739 C CA . PRO A 1 98 ? 13.470 -8.381 -5.336 1.00 87.19 98 PRO A CA 1
ATOM 740 C C . PRO A 1 98 ? 13.499 -6.847 -5.369 1.00 87.19 98 PRO A C 1
ATOM 742 O O . PRO A 1 98 ? 13.422 -6.203 -4.325 1.00 87.19 98 PRO A O 1
ATOM 745 N N . ARG A 1 99 ? 13.577 -6.214 -6.551 1.00 86.56 99 ARG A N 1
ATOM 746 C CA . ARG A 1 99 ? 13.524 -4.744 -6.669 1.00 86.56 99 ARG A CA 1
ATOM 747 C C . ARG A 1 99 ? 12.151 -4.183 -6.311 1.00 86.56 99 ARG A C 1
ATOM 749 O O . ARG A 1 99 ? 12.030 -2.978 -6.082 1.00 86.56 99 ARG A O 1
ATOM 756 N N . LEU A 1 100 ? 11.122 -5.028 -6.263 1.00 88.81 100 LEU A N 1
ATOM 757 C CA . LEU A 1 100 ? 9.794 -4.650 -5.797 1.00 88.81 100 LEU A CA 1
ATOM 758 C C . LEU A 1 100 ? 9.743 -4.429 -4.282 1.00 88.81 100 LEU A C 1
ATOM 760 O O . LEU A 1 100 ? 8.777 -3.824 -3.831 1.00 88.81 100 LEU A O 1
ATOM 764 N N . MET A 1 101 ? 10.809 -4.749 -3.531 1.00 87.50 101 MET A N 1
ATOM 765 C CA . MET A 1 101 ? 10.959 -4.393 -2.108 1.00 87.50 101 MET A CA 1
ATOM 7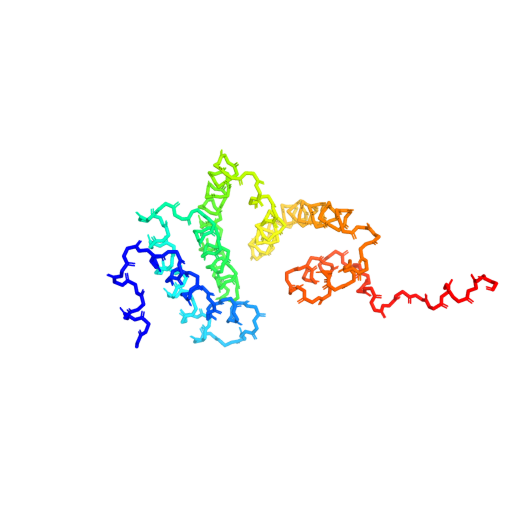66 C C . MET A 1 101 ? 10.682 -2.914 -1.833 1.00 87.50 101 MET A C 1
ATOM 768 O O . MET A 1 101 ? 10.088 -2.573 -0.820 1.00 87.50 101 MET A O 1
ATOM 772 N N . ARG A 1 102 ? 10.969 -2.026 -2.793 1.00 84.12 102 ARG A N 1
ATOM 773 C CA . ARG A 1 102 ? 10.637 -0.596 -2.681 1.00 84.12 102 ARG A CA 1
ATOM 774 C C . ARG A 1 102 ? 9.151 -0.302 -2.414 1.00 84.12 102 ARG A C 1
ATOM 776 O O . ARG A 1 102 ? 8.819 0.787 -1.962 1.00 84.12 102 ARG A O 1
ATOM 783 N N . MET A 1 103 ? 8.254 -1.233 -2.744 1.00 90.31 103 MET A N 1
ATOM 784 C CA . MET A 1 103 ? 6.813 -1.117 -2.509 1.00 90.31 103 MET A CA 1
ATOM 785 C C . MET A 1 103 ? 6.398 -1.604 -1.116 1.00 90.31 103 MET A C 1
ATOM 787 O O . MET A 1 103 ? 5.261 -1.373 -0.718 1.00 90.31 103 MET A O 1
ATOM 791 N N . GLN A 1 104 ? 7.296 -2.241 -0.359 1.00 92.88 104 GLN A N 1
ATOM 792 C CA . GLN A 1 104 ? 6.982 -2.826 0.942 1.00 92.88 104 GLN A CA 1
ATOM 793 C C . GLN A 1 104 ? 6.521 -1.761 1.945 1.00 92.88 104 GLN A C 1
ATOM 795 O O . GLN A 1 104 ? 5.527 -1.977 2.627 1.00 92.88 104 GLN A O 1
ATOM 800 N N . ALA A 1 105 ? 7.131 -0.569 1.956 1.00 91.69 105 ALA A N 1
ATOM 801 C CA . ALA A 1 105 ? 6.668 0.541 2.797 1.00 91.69 105 ALA A CA 1
ATOM 802 C C . ALA A 1 105 ? 5.202 0.927 2.513 1.00 91.69 105 ALA A C 1
ATOM 804 O O . ALA A 1 105 ? 4.449 1.250 3.429 1.00 91.69 105 ALA A O 1
ATOM 805 N N . GLU A 1 106 ? 4.773 0.869 1.248 1.00 91.94 106 GLU A N 1
ATOM 806 C CA . GLU A 1 106 ? 3.392 1.158 0.853 1.00 91.94 106 GLU A CA 1
ATOM 807 C C . GLU A 1 106 ? 2.430 0.027 1.255 1.00 91.94 106 GLU A C 1
ATOM 809 O O . GLU A 1 106 ? 1.312 0.301 1.695 1.00 91.94 106 GLU A O 1
ATOM 814 N N . VAL A 1 107 ? 2.872 -1.230 1.157 1.00 95.19 107 VAL A N 1
ATOM 815 C CA . VAL A 1 107 ? 2.111 -2.403 1.617 1.00 95.19 107 VAL A CA 1
ATOM 816 C C . VAL A 1 107 ? 1.905 -2.363 3.131 1.00 95.19 107 VAL A C 1
ATOM 818 O O . VAL A 1 107 ? 0.772 -2.497 3.594 1.00 95.19 107 VAL A O 1
ATOM 821 N N . GLU A 1 108 ? 2.960 -2.100 3.901 1.00 96.31 108 GLU A N 1
ATOM 822 C CA . GLU A 1 108 ? 2.884 -2.015 5.363 1.00 96.31 108 GLU A CA 1
ATOM 823 C C . GLU A 1 108 ? 2.068 -0.800 5.828 1.00 96.31 108 GLU A C 1
ATOM 825 O O . GLU A 1 108 ? 1.255 -0.914 6.745 1.00 96.31 108 GLU A O 1
ATOM 830 N N . LEU A 1 109 ? 2.168 0.349 5.144 1.00 93.94 109 LEU A N 1
ATOM 831 C CA . LEU A 1 109 ? 1.279 1.487 5.406 1.00 93.94 109 LEU A CA 1
ATOM 832 C C . LEU A 1 109 ? -0.193 1.109 5.178 1.00 93.94 109 LEU A C 1
ATOM 834 O O . LEU A 1 109 ? -1.071 1.516 5.941 1.00 93.94 109 LEU A O 1
ATOM 838 N N . CYS A 1 110 ? -0.479 0.333 4.133 1.00 94.56 110 CYS A N 1
ATOM 839 C CA . CYS A 1 110 ? -1.829 -0.140 3.860 1.00 94.56 110 CYS A CA 1
ATOM 840 C C . CYS A 1 110 ? -2.323 -1.090 4.962 1.00 94.56 110 CYS A C 1
ATOM 842 O O . CYS A 1 110 ? -3.447 -0.947 5.445 1.00 94.56 110 CYS A O 1
ATOM 844 N N . ARG A 1 111 ? -1.458 -1.998 5.424 1.00 96.62 111 ARG A N 1
ATOM 845 C CA . ARG A 1 111 ? -1.721 -2.892 6.556 1.00 96.62 111 ARG A CA 1
ATOM 846 C C . ARG A 1 111 ? -2.019 -2.114 7.843 1.00 96.62 111 ARG A C 1
ATOM 848 O O . ARG A 1 111 ? -3.039 -2.381 8.476 1.00 96.62 111 ARG A O 1
ATOM 855 N N . TYR A 1 112 ? -1.223 -1.089 8.160 1.00 96.50 112 TYR A N 1
ATOM 856 C CA . TYR A 1 112 ? -1.489 -0.155 9.262 1.00 96.50 112 TYR A CA 1
ATOM 857 C C . TYR A 1 112 ? -2.890 0.461 9.161 1.00 96.50 112 TYR A C 1
ATOM 859 O O . TYR A 1 112 ? -3.661 0.410 10.118 1.00 96.50 112 TYR A O 1
ATOM 867 N N . GLN A 1 113 ? -3.249 1.010 7.997 1.00 94.56 113 GLN A N 1
ATOM 868 C CA . GLN A 1 113 ? -4.543 1.668 7.790 1.00 94.56 113 GLN A CA 1
ATOM 869 C C . 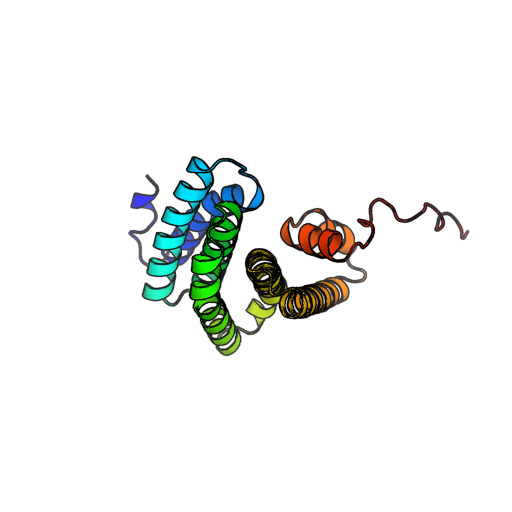GLN A 1 113 ? -5.722 0.703 7.960 1.00 94.56 113 GLN A C 1
ATOM 871 O O . GLN A 1 113 ? -6.728 1.068 8.569 1.00 94.56 113 GLN A O 1
ATOM 876 N N . VAL A 1 114 ? -5.598 -0.525 7.451 1.00 96.25 114 VAL A N 1
ATOM 877 C CA . VAL A 1 114 ? -6.629 -1.561 7.588 1.00 96.25 114 VAL A CA 1
ATOM 878 C C . VAL A 1 114 ? -6.803 -1.965 9.049 1.00 96.25 114 VAL A C 1
ATOM 880 O O . VAL A 1 114 ? -7.926 -1.918 9.546 1.00 96.25 114 VAL A O 1
ATOM 883 N N . PHE A 1 115 ? -5.718 -2.303 9.752 1.00 97.44 115 PHE A N 1
ATOM 884 C CA . PHE A 1 115 ? -5.778 -2.681 11.167 1.00 97.44 115 PHE A CA 1
ATOM 885 C C . PHE A 1 115 ? -6.311 -1.557 12.044 1.00 97.44 115 PHE A C 1
ATOM 887 O O . PHE A 1 115 ? -7.162 -1.792 12.903 1.00 97.44 115 PHE A O 1
ATOM 894 N N . LYS A 1 116 ? -5.896 -0.314 11.775 1.00 95.62 116 LYS A N 1
ATOM 895 C CA . LYS A 1 116 ? -6.414 0.844 12.497 1.00 95.62 116 LYS A CA 1
ATOM 896 C C . LYS A 1 116 ? -7.918 1.017 12.286 1.00 95.62 116 LYS A C 1
ATOM 898 O O . LYS A 1 116 ? -8.631 1.316 13.239 1.00 95.62 116 LYS A O 1
ATOM 903 N N . ALA A 1 117 ? -8.410 0.789 11.068 1.00 94.19 117 ALA A N 1
ATOM 904 C CA . ALA A 1 117 ? -9.831 0.898 10.745 1.00 94.19 117 ALA A CA 1
ATOM 905 C C . ALA A 1 117 ? -10.693 -0.201 11.395 1.00 94.19 117 ALA A C 1
ATOM 907 O O . ALA A 1 117 ? -11.863 0.043 11.681 1.00 94.19 117 ALA A O 1
ATOM 908 N N . VAL A 1 118 ? -10.139 -1.391 11.656 1.00 95.56 118 VAL A N 1
ATOM 909 C CA . VAL A 1 118 ? -10.852 -2.477 12.360 1.00 95.56 118 VAL A CA 1
ATOM 910 C C . VAL A 1 118 ? -10.629 -2.491 13.880 1.00 95.56 118 VAL A C 1
ATOM 912 O O . VAL A 1 118 ? -11.182 -3.350 14.563 1.00 95.56 118 VAL A O 1
ATOM 915 N N . GLY A 1 119 ? -9.861 -1.541 14.425 1.00 94.69 119 GLY A N 1
ATOM 916 C CA . GLY A 1 119 ? -9.587 -1.434 15.864 1.00 94.69 119 GLY A CA 1
ATOM 917 C C . GLY A 1 119 ? -8.533 -2.417 16.390 1.00 94.69 119 GLY A C 1
ATOM 918 O O . GLY A 1 119 ? -8.466 -2.661 17.594 1.00 94.69 119 GLY A O 1
ATOM 919 N N . GLU A 1 120 ? -7.703 -2.984 15.513 1.00 96.00 120 GLU A N 1
ATOM 920 C CA . GLU A 1 120 ? -6.594 -3.883 15.859 1.00 96.00 120 GLU A CA 1
ATOM 921 C C . GLU A 1 120 ? -5.319 -3.066 16.164 1.00 96.00 120 GLU A C 1
ATOM 923 O O . GLU A 1 120 ? -4.300 -3.199 15.491 1.00 96.00 120 GLU A O 1
ATOM 928 N N . ASP A 1 121 ? -5.378 -2.189 17.174 1.00 94.25 121 ASP A N 1
ATOM 929 C CA . ASP A 1 121 ? -4.363 -1.147 17.421 1.00 94.25 121 ASP A CA 1
ATOM 930 C C . ASP A 1 121 ? -2.926 -1.673 17.569 1.00 94.25 121 ASP A C 1
ATOM 932 O O . ASP A 1 121 ? -2.016 -1.096 16.981 1.00 94.25 121 ASP A O 1
ATOM 936 N N . GLY A 1 122 ? -2.715 -2.791 18.273 1.00 96.19 122 GLY A N 1
ATOM 937 C CA . GLY A 1 122 ? -1.373 -3.375 18.410 1.00 96.19 122 GLY A CA 1
ATOM 938 C C . GLY A 1 122 ? -0.793 -3.854 17.075 1.00 96.19 122 GLY A C 1
ATOM 939 O O . GLY A 1 122 ? 0.362 -3.591 16.768 1.00 96.19 122 GLY A O 1
ATOM 940 N N . GLN A 1 123 ? -1.617 -4.479 16.227 1.00 96.44 123 GLN A N 1
ATOM 941 C CA . GLN A 1 123 ? -1.177 -4.906 14.894 1.00 96.44 123 GLN A CA 1
ATOM 942 C C . GLN A 1 123 ? -0.970 -3.711 13.960 1.00 96.44 123 GLN A C 1
ATOM 944 O O . GLN A 1 123 ? -0.112 -3.755 13.077 1.00 96.44 123 GLN A O 1
ATOM 949 N N . ALA A 1 124 ? -1.760 -2.648 14.138 1.00 95.81 124 ALA A N 1
ATOM 950 C CA . ALA A 1 124 ? -1.577 -1.406 13.408 1.00 95.81 124 ALA A CA 1
ATOM 951 C C . ALA A 1 124 ? -0.210 -0.787 13.735 1.00 95.81 124 ALA A C 1
ATOM 953 O O . ALA A 1 124 ? 0.524 -0.440 12.814 1.00 95.81 124 ALA A O 1
ATOM 954 N N . GLU A 1 125 ? 0.156 -0.690 15.013 1.00 95.75 125 GLU A N 1
ATOM 955 C CA . GLU A 1 125 ? 1.465 -0.179 15.438 1.00 95.75 125 GLU A CA 1
ATOM 956 C C . GLU A 1 125 ? 2.618 -1.012 14.862 1.00 95.75 125 GLU A C 1
ATOM 958 O O . GLU A 1 125 ? 3.501 -0.439 14.226 1.00 95.75 125 GLU A O 1
ATOM 963 N N . ASP A 1 126 ? 2.546 -2.346 14.941 1.00 97.38 126 ASP A N 1
ATOM 964 C CA . ASP A 1 126 ? 3.550 -3.237 14.337 1.00 97.38 126 ASP A CA 1
ATOM 965 C C . ASP A 1 126 ? 3.725 -2.981 12.825 1.00 97.38 126 ASP A C 1
ATOM 967 O O . ASP A 1 126 ? 4.841 -2.949 12.301 1.00 97.38 126 ASP A O 1
ATOM 971 N N . ALA A 1 127 ? 2.619 -2.782 12.102 1.00 96.69 127 ALA A N 1
ATOM 972 C CA . ALA A 1 127 ? 2.650 -2.500 10.668 1.00 96.69 127 ALA A CA 1
ATOM 973 C C . ALA A 1 127 ? 3.200 -1.098 10.358 1.00 96.69 127 ALA A C 1
ATOM 975 O O . ALA A 1 127 ? 3.923 -0.912 9.379 1.00 96.69 127 ALA A O 1
ATOM 976 N N . LEU A 1 128 ? 2.894 -0.101 11.191 1.00 96.19 128 LEU A N 1
ATOM 977 C CA . LEU A 1 128 ? 3.447 1.244 11.041 1.00 96.19 128 LEU A CA 1
ATOM 978 C C . LEU A 1 128 ? 4.958 1.261 11.298 1.00 96.19 128 LEU A C 1
ATOM 980 O O . LEU A 1 128 ? 5.691 1.970 10.605 1.00 96.19 128 LEU A O 1
ATOM 984 N N . ASP A 1 129 ? 5.425 0.478 12.267 1.00 95.88 129 ASP A N 1
ATOM 985 C CA . ASP A 1 129 ? 6.844 0.289 12.556 1.00 95.88 129 ASP A CA 1
ATOM 986 C C . ASP A 1 129 ? 7.560 -0.351 11.362 1.00 95.88 129 ASP A C 1
ATOM 988 O O . ASP A 1 129 ? 8.558 0.194 10.890 1.00 95.88 129 ASP A O 1
ATOM 992 N N . ALA A 1 130 ? 6.992 -1.413 10.784 1.00 95.62 130 ALA A N 1
ATOM 993 C CA . ALA A 1 130 ? 7.534 -2.046 9.581 1.00 95.62 130 ALA A CA 1
ATOM 994 C C . ALA A 1 130 ? 7.569 -1.091 8.370 1.00 95.62 130 ALA A C 1
ATOM 996 O O . ALA A 1 130 ? 8.571 -1.026 7.651 1.00 95.62 130 ALA A O 1
ATOM 997 N N . ALA A 1 131 ? 6.506 -0.304 8.159 1.00 94.94 131 ALA A N 1
ATOM 998 C CA . ALA A 1 131 ? 6.459 0.705 7.100 1.00 94.94 131 ALA A CA 1
ATOM 999 C C . ALA A 1 131 ? 7.549 1.772 7.281 1.00 94.94 131 ALA A C 1
ATOM 1001 O O . ALA A 1 131 ? 8.178 2.206 6.312 1.00 94.94 131 ALA A O 1
ATOM 1002 N N . TRP A 1 132 ? 7.772 2.195 8.526 1.00 94.81 132 TRP A N 1
ATOM 1003 C CA . TRP A 1 132 ? 8.796 3.167 8.876 1.00 94.81 132 TRP A CA 1
ATOM 1004 C C . TRP A 1 132 ? 10.207 2.628 8.671 1.00 94.81 132 TRP A C 1
ATOM 1006 O O . TRP A 1 132 ? 11.025 3.312 8.059 1.00 94.81 132 TRP A O 1
ATOM 1016 N N . ASP A 1 133 ? 10.494 1.414 9.131 1.00 94.38 133 ASP A N 1
ATOM 1017 C CA . ASP A 1 133 ? 11.819 0.808 9.006 1.00 94.38 133 ASP A CA 1
ATOM 1018 C C . ASP A 1 133 ? 12.235 0.652 7.542 1.00 94.38 133 ASP A C 1
ATOM 1020 O O . ASP A 1 133 ? 13.367 0.990 7.174 1.00 94.38 133 ASP A O 1
ATOM 1024 N N . GLU A 1 134 ? 11.300 0.224 6.693 1.00 93.75 134 GLU A N 1
ATOM 1025 C CA . GLU A 1 134 ? 11.516 0.142 5.253 1.00 93.75 134 GLU A CA 1
ATOM 1026 C C . GLU A 1 134 ? 11.702 1.534 4.633 1.00 93.75 134 GLU A C 1
ATOM 1028 O O . GLU A 1 134 ? 12.637 1.749 3.860 1.00 93.75 134 GLU A O 1
ATOM 1033 N N . LEU A 1 135 ? 10.880 2.522 5.007 1.00 91.88 135 LEU A N 1
ATOM 1034 C CA . LEU A 1 135 ? 11.058 3.899 4.538 1.00 91.88 135 LEU A CA 1
ATOM 1035 C C . LEU A 1 135 ? 12.449 4.439 4.907 1.00 91.88 135 LEU A C 1
ATOM 1037 O O . LEU A 1 135 ? 13.131 5.025 4.066 1.00 91.88 135 LEU A O 1
ATOM 1041 N N . GLN A 1 136 ? 12.899 4.216 6.142 1.00 91.00 136 GLN A N 1
ATOM 1042 C CA . GLN A 1 136 ? 14.228 4.623 6.597 1.00 91.00 136 GLN A CA 1
ATOM 1043 C C . GLN A 1 136 ? 15.340 3.866 5.868 1.00 91.00 136 GLN A C 1
ATOM 1045 O O . GLN A 1 136 ? 16.381 4.448 5.565 1.00 91.00 136 GLN A O 1
ATOM 1050 N N . HIS A 1 137 ? 15.134 2.588 5.539 1.00 90.56 137 HIS A N 1
ATOM 1051 C CA . HIS A 1 137 ? 16.064 1.843 4.696 1.00 90.56 137 HIS A CA 1
ATOM 1052 C C . HIS A 1 137 ? 16.208 2.492 3.315 1.00 90.56 137 HIS A C 1
ATOM 1054 O O . HIS A 1 137 ? 17.329 2.748 2.874 1.00 90.56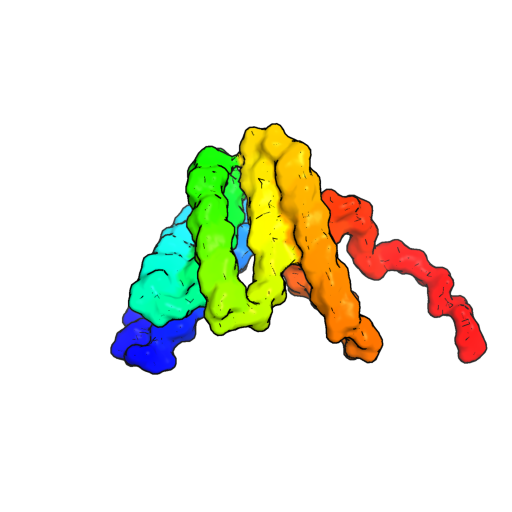 137 HIS A O 1
ATOM 1060 N N . GLN A 1 138 ? 15.094 2.852 2.679 1.00 89.62 138 GLN A N 1
ATOM 1061 C CA . GLN A 1 138 ? 15.097 3.523 1.378 1.00 89.62 138 GLN A CA 1
ATOM 1062 C C . GLN A 1 138 ? 15.742 4.915 1.437 1.00 89.62 138 GLN A C 1
ATOM 1064 O O . GLN A 1 138 ? 16.483 5.283 0.527 1.00 89.62 138 GLN A O 1
ATOM 1069 N N . VAL A 1 139 ? 15.518 5.677 2.513 1.00 89.19 139 VAL A N 1
ATOM 1070 C CA . VAL A 1 139 ? 16.174 6.979 2.732 1.00 89.19 139 VAL A CA 1
ATOM 1071 C C . VAL A 1 139 ? 17.686 6.823 2.863 1.00 89.19 139 VAL A C 1
ATOM 1073 O O . VAL A 1 139 ? 18.414 7.584 2.230 1.00 89.19 139 VAL A O 1
ATOM 1076 N N . ARG A 1 140 ? 18.170 5.815 3.603 1.00 89.25 140 ARG A N 1
ATOM 1077 C CA . ARG A 1 140 ? 19.611 5.527 3.718 1.00 89.25 140 ARG A CA 1
ATOM 1078 C C . ARG A 1 140 ? 20.258 5.255 2.362 1.00 89.25 140 ARG A C 1
ATOM 1080 O O . ARG A 1 140 ? 21.372 5.697 2.110 1.00 89.25 140 ARG A O 1
ATOM 1087 N N . CYS A 1 141 ? 19.549 4.592 1.447 1.00 86.94 141 CYS A N 1
ATOM 1088 C CA . CYS A 1 141 ? 20.034 4.387 0.078 1.00 86.94 141 CYS A CA 1
ATOM 1089 C C . CYS A 1 141 ? 20.176 5.689 -0.733 1.00 86.94 141 CYS A C 1
ATOM 1091 O O . CYS A 1 141 ? 20.823 5.681 -1.780 1.00 86.94 141 CYS A O 1
ATOM 1093 N N . LEU A 1 142 ? 19.563 6.784 -0.281 1.00 85.75 142 LEU A N 1
ATOM 1094 C CA . LEU A 1 142 ? 19.616 8.100 -0.912 1.00 85.75 142 LEU A CA 1
ATOM 1095 C C . LEU A 1 142 ? 20.564 9.069 -0.192 1.00 85.75 142 LEU A C 1
ATOM 1097 O O . LEU A 1 142 ? 20.704 10.195 -0.664 1.00 85.75 142 LEU A O 1
ATOM 1101 N N . GLU A 1 143 ? 21.206 8.676 0.909 1.00 88.38 143 GLU A N 1
ATOM 1102 C CA . GLU A 1 143 ? 22.077 9.564 1.686 1.00 88.38 143 GLU A CA 1
ATOM 1103 C C . GLU A 1 143 ? 23.234 10.129 0.853 1.00 88.38 143 GLU A C 1
ATOM 1105 O O . GLU A 1 143 ? 23.958 9.415 0.158 1.00 88.38 143 GLU A O 1
ATOM 1110 N N . GLY A 1 144 ? 23.407 11.449 0.929 1.00 84.12 144 GLY A N 1
ATOM 1111 C CA . GLY A 1 144 ? 24.414 12.192 0.176 1.00 84.12 144 GLY A CA 1
ATOM 1112 C C . GLY A 1 144 ? 23.998 12.515 -1.261 1.00 84.12 144 GLY A C 1
ATOM 1113 O O . GLY A 1 144 ? 24.774 13.137 -1.986 1.00 84.12 144 GLY A O 1
ATOM 1114 N N . SER A 1 145 ? 22.787 12.134 -1.683 1.00 87.81 145 SER A N 1
ATOM 1115 C CA . SER A 1 145 ? 22.286 12.426 -3.032 1.00 87.81 145 SER A CA 1
ATOM 1116 C C . SER A 1 145 ? 21.624 13.802 -3.152 1.00 87.81 145 SER A C 1
ATOM 1118 O O . SER A 1 145 ? 21.482 14.313 -4.262 1.00 87.81 145 SER A O 1
ATOM 1120 N N . GLY A 1 146 ? 21.193 14.401 -2.035 1.00 85.69 146 GLY A N 1
ATOM 1121 C CA . GLY A 1 146 ? 20.404 15.638 -2.017 1.00 85.69 146 GLY A CA 1
ATOM 1122 C C . GLY A 1 146 ? 18.918 15.442 -2.356 1.00 85.69 146 GLY A C 1
ATOM 1123 O O . GLY A 1 146 ? 18.150 16.409 -2.334 1.00 85.69 146 GLY A O 1
ATOM 1124 N N . TYR A 1 147 ? 18.486 14.212 -2.665 1.00 85.19 147 TYR A N 1
ATOM 1125 C CA . TYR A 1 147 ? 17.093 13.872 -2.973 1.00 85.19 147 TYR A CA 1
ATOM 1126 C C . TYR A 1 147 ? 16.293 13.368 -1.765 1.00 85.19 147 TYR A C 1
ATOM 1128 O O . TYR A 1 147 ? 15.078 13.207 -1.876 1.00 85.19 147 TYR A O 1
ATOM 1136 N N . GLU A 1 148 ? 16.921 13.168 -0.608 1.00 85.31 148 GLU A N 1
ATOM 1137 C CA . GLU A 1 148 ? 16.331 12.582 0.604 1.00 85.31 148 GLU A CA 1
ATOM 1138 C C . GLU A 1 148 ? 15.093 13.370 1.045 1.00 85.31 148 GLU A C 1
ATOM 1140 O O . GLU A 1 148 ? 14.010 12.826 1.271 1.00 85.31 148 GLU A O 1
ATOM 1145 N N . ARG A 1 149 ? 15.221 14.701 1.078 1.00 81.25 149 ARG A N 1
ATOM 1146 C CA . ARG A 1 149 ? 14.122 15.593 1.458 1.00 81.25 149 ARG A CA 1
ATOM 1147 C C . ARG A 1 149 ? 12.966 15.535 0.461 1.00 81.25 149 ARG A C 1
ATOM 1149 O O . ARG A 1 149 ? 11.808 15.595 0.874 1.00 81.25 149 ARG A O 1
ATOM 1156 N N . GLY A 1 150 ? 13.265 15.451 -0.835 1.00 80.81 150 GLY A N 1
ATOM 1157 C CA . GLY A 1 150 ? 12.247 15.325 -1.878 1.00 80.81 150 GLY A CA 1
ATOM 1158 C C . GLY A 1 150 ? 11.523 13.985 -1.786 1.00 80.81 150 GLY A C 1
ATOM 1159 O O . GLY A 1 150 ? 10.299 13.943 -1.863 1.00 80.81 150 GLY A O 1
ATOM 1160 N N . PHE A 1 151 ? 12.270 12.915 -1.534 1.00 83.50 151 PHE A N 1
ATOM 1161 C CA . PHE A 1 151 ? 11.747 11.568 -1.359 1.00 83.50 151 PHE A CA 1
ATOM 1162 C C . PHE A 1 151 ? 10.773 11.469 -0.177 1.00 83.50 151 PHE A C 1
ATOM 1164 O O . PHE A 1 151 ? 9.689 10.911 -0.324 1.00 83.50 151 PHE A O 1
ATOM 1171 N N . LEU A 1 152 ? 11.100 12.077 0.965 1.00 82.62 152 LEU A N 1
ATOM 1172 C CA . LEU A 1 152 ? 10.227 12.072 2.144 1.00 82.62 152 LEU A CA 1
ATOM 1173 C C . LEU A 1 152 ? 8.974 12.947 1.990 1.00 82.62 152 LEU A C 1
ATOM 1175 O O . LEU A 1 152 ? 7.902 12.570 2.455 1.00 82.62 152 LEU A O 1
ATOM 1179 N N . ASN A 1 153 ? 9.093 14.122 1.362 1.00 77.00 153 ASN A N 1
ATOM 1180 C CA . ASN A 1 153 ? 8.024 15.130 1.397 1.00 77.00 153 ASN A CA 1
ATOM 1181 C C . ASN A 1 153 ? 7.136 15.161 0.146 1.00 77.00 153 ASN A C 1
ATOM 1183 O O . ASN A 1 153 ? 5.984 15.590 0.236 1.00 77.00 153 ASN A O 1
ATOM 1187 N N . ASN A 1 154 ? 7.654 14.746 -1.013 1.00 76.00 154 ASN A N 1
ATOM 1188 C CA . ASN A 1 154 ? 6.926 14.845 -2.283 1.00 76.00 154 ASN A CA 1
ATOM 1189 C C . ASN A 1 154 ? 6.203 13.546 -2.651 1.00 76.00 154 ASN A C 1
ATOM 1191 O O . ASN A 1 154 ? 5.332 13.562 -3.520 1.00 76.00 154 ASN A O 1
ATOM 1195 N N . ILE A 1 155 ? 6.543 12.436 -1.995 1.00 81.00 155 ILE A N 1
ATOM 1196 C CA . ILE A 1 155 ? 5.836 11.165 -2.139 1.00 81.00 155 ILE A CA 1
ATOM 1197 C C . ILE A 1 155 ? 4.767 11.105 -1.053 1.00 81.00 155 ILE A C 1
ATOM 1199 O O . ILE A 1 155 ? 5.063 11.153 0.141 1.00 81.00 155 ILE A O 1
ATOM 1203 N N . PHE A 1 156 ? 3.509 11.035 -1.481 1.00 79.94 156 PHE A N 1
ATOM 1204 C CA . PHE A 1 156 ? 2.353 11.132 -0.594 1.00 79.94 156 PHE A CA 1
ATOM 1205 C C . PHE A 1 156 ? 2.370 10.060 0.504 1.00 79.94 156 PHE A C 1
ATOM 1207 O O . PHE A 1 156 ? 2.191 10.396 1.672 1.00 79.94 156 PHE A O 1
ATOM 1214 N N . GLN A 1 157 ? 2.656 8.808 0.137 1.00 82.69 157 GLN A N 1
ATOM 1215 C CA . GLN A 1 157 ? 2.723 7.675 1.061 1.00 82.69 157 GLN A CA 1
ATOM 1216 C C . GLN A 1 157 ? 3.810 7.872 2.127 1.00 82.69 157 GLN A C 1
ATOM 1218 O O . GLN A 1 157 ? 3.555 7.677 3.310 1.00 82.69 157 GLN A O 1
ATOM 1223 N N . ASN A 1 158 ? 4.997 8.342 1.734 1.00 86.62 158 ASN A N 1
ATOM 1224 C CA . ASN A 1 158 ? 6.102 8.580 2.668 1.00 86.62 158 ASN A CA 1
ATOM 1225 C C . ASN A 1 158 ? 5.721 9.624 3.722 1.00 86.62 158 ASN A C 1
ATOM 1227 O O . ASN A 1 158 ? 5.999 9.454 4.908 1.00 86.62 158 ASN A O 1
ATOM 1231 N N . ARG A 1 159 ? 5.011 10.675 3.302 1.00 85.31 159 ARG A N 1
ATOM 1232 C CA . ARG A 1 159 ? 4.492 11.689 4.219 1.00 85.31 159 ARG A CA 1
ATOM 1233 C C . ARG A 1 159 ? 3.448 11.122 5.181 1.00 85.31 159 ARG A C 1
ATOM 1235 O O . ARG A 1 159 ? 3.444 11.516 6.341 1.00 85.31 159 ARG A O 1
ATOM 1242 N N . GLU A 1 160 ? 2.573 10.224 4.728 1.00 88.00 160 GLU A N 1
ATOM 1243 C CA . GLU A 1 160 ? 1.598 9.564 5.610 1.00 88.00 160 GLU A CA 1
ATOM 1244 C C . GLU A 1 160 ? 2.289 8.748 6.707 1.00 88.00 160 GLU A C 1
ATOM 1246 O O . GLU A 1 160 ? 1.888 8.855 7.863 1.00 88.00 160 GLU A O 1
ATOM 1251 N N . ILE A 1 161 ? 3.355 8.012 6.373 1.00 89.75 161 ILE A N 1
ATOM 1252 C CA . ILE A 1 161 ? 4.144 7.251 7.356 1.00 89.75 161 ILE A CA 1
ATOM 1253 C C . ILE A 1 161 ? 4.785 8.207 8.376 1.00 89.75 161 ILE A C 1
ATOM 1255 O O . ILE A 1 161 ? 4.626 8.014 9.580 1.00 89.75 161 ILE A O 1
ATOM 1259 N N . VAL A 1 162 ? 5.452 9.274 7.912 1.00 88.00 162 VAL A N 1
ATOM 1260 C CA . VAL A 1 162 ? 6.077 10.294 8.783 1.00 88.00 162 VAL A CA 1
ATOM 1261 C C . VAL A 1 162 ? 5.047 10.913 9.735 1.00 88.00 162 VAL A C 1
ATOM 1263 O O . VAL A 1 162 ? 5.286 11.009 10.936 1.00 88.00 162 VAL A O 1
ATOM 1266 N N . MET A 1 163 ? 3.880 11.303 9.210 1.00 87.00 163 MET A N 1
ATOM 1267 C CA . MET A 1 163 ? 2.807 11.898 10.010 1.00 87.00 163 MET A CA 1
ATOM 1268 C C . MET A 1 163 ? 2.230 10.913 11.031 1.00 87.00 163 MET A C 1
ATOM 1270 O O . MET A 1 163 ? 1.980 11.306 12.168 1.00 87.00 163 MET A O 1
ATOM 1274 N N . ALA A 1 164 ? 2.023 9.652 10.646 1.00 88.56 164 ALA A N 1
ATOM 1275 C CA . ALA A 1 164 ? 1.488 8.620 11.531 1.00 88.56 164 ALA A CA 1
ATOM 1276 C C . ALA A 1 164 ? 2.453 8.278 12.676 1.00 88.56 164 ALA A C 1
ATOM 1278 O O . ALA A 1 164 ? 2.006 8.035 13.794 1.00 88.56 164 ALA A O 1
ATOM 1279 N N . LYS A 1 165 ? 3.768 8.333 12.428 1.00 89.12 165 LYS A N 1
ATOM 1280 C CA . LYS A 1 165 ? 4.807 8.174 13.457 1.00 89.12 165 LYS A CA 1
ATOM 1281 C C . LYS A 1 165 ? 4.923 9.357 14.424 1.00 89.12 165 LYS A C 1
ATOM 1283 O O . LYS A 1 165 ? 5.597 9.237 15.441 1.00 89.12 165 LYS A O 1
ATOM 1288 N N . GLY A 1 166 ? 4.275 10.486 14.129 1.00 82.44 166 GLY A N 1
ATOM 1289 C CA . GLY A 1 166 ? 4.395 11.706 14.929 1.00 82.44 166 GLY A CA 1
ATOM 1290 C C . GLY A 1 166 ? 5.740 12.420 14.761 1.00 82.44 166 GLY A C 1
ATOM 1291 O O . GLY A 1 166 ? 6.070 13.293 15.561 1.00 82.44 166 GLY A O 1
ATOM 1292 N N . GLU A 1 167 ? 6.505 12.076 13.723 1.00 71.69 167 GLU A N 1
ATOM 1293 C CA . GLU A 1 167 ? 7.778 12.723 13.421 1.00 71.69 167 GLU A CA 1
ATOM 1294 C C . GLU A 1 167 ? 7.526 14.091 12.766 1.00 71.69 167 GLU A C 1
ATOM 1296 O O . GLU A 1 167 ? 6.660 14.217 11.887 1.00 71.69 167 GLU A O 1
ATOM 1301 N N . PRO A 1 168 ? 8.260 15.149 13.155 1.00 56.50 168 PRO A N 1
ATOM 1302 C CA . PRO A 1 168 ? 8.138 16.434 12.493 1.00 56.50 168 PRO A CA 1
ATOM 1303 C C . PRO A 1 168 ? 8.495 16.261 11.016 1.00 56.50 168 PRO A C 1
ATOM 1305 O O . PRO A 1 168 ? 9.579 15.789 10.668 1.00 56.50 168 PRO A O 1
ATOM 1308 N N . SER A 1 169 ? 7.599 16.687 10.119 1.00 51.78 169 SER A N 1
ATOM 1309 C CA . SER A 1 169 ? 7.953 16.823 8.705 1.00 51.78 169 SER A CA 1
ATOM 1310 C C . SER A 1 169 ? 9.251 17.628 8.621 1.00 51.78 169 SER A C 1
ATOM 1312 O O . SER A 1 169 ? 9.352 18.667 9.278 1.00 51.78 169 SER A O 1
ATOM 1314 N N . VAL A 1 170 ? 10.226 17.204 7.811 1.00 51.47 170 VAL A N 1
ATOM 1315 C CA . VAL A 1 170 ? 11.579 17.808 7.734 1.00 51.47 170 VAL A CA 1
ATOM 1316 C C . VAL A 1 170 ? 11.552 19.326 7.422 1.00 51.47 170 VAL A C 1
ATOM 1318 O O . VAL A 1 170 ? 12.564 20.015 7.514 1.00 51.47 170 VAL A O 1
ATOM 1321 N N . SER A 1 171 ? 10.389 19.907 7.098 1.00 44.84 171 SER A N 1
ATOM 1322 C CA . SER A 1 171 ? 10.164 21.358 7.075 1.00 44.84 171 SER A CA 1
ATOM 1323 C C . SER A 1 171 ? 10.204 22.059 8.444 1.00 44.84 171 SER A C 1
ATOM 1325 O O . SER A 1 171 ? 10.111 23.282 8.466 1.00 44.84 171 SER A O 1
ATOM 1327 N N . GLN A 1 172 ? 10.314 21.331 9.560 1.00 40.25 172 GLN A N 1
ATOM 1328 C CA . GLN A 1 172 ? 10.410 21.880 10.921 1.00 40.25 172 GLN A CA 1
ATOM 1329 C C . GLN A 1 172 ? 11.716 21.506 11.640 1.00 40.25 172 GLN A C 1
ATOM 1331 O O . GLN A 1 172 ? 11.791 21.590 12.864 1.00 40.25 172 GLN A O 1
ATOM 1336 N N . ALA A 1 173 ? 12.771 21.132 10.909 1.00 35.31 173 ALA A N 1
ATOM 1337 C CA . ALA A 1 173 ? 14.101 21.122 11.510 1.00 35.31 173 ALA A CA 1
ATOM 1338 C C . ALA A 1 173 ? 14.458 22.567 11.931 1.00 35.31 173 ALA A C 1
ATOM 1340 O O . ALA A 1 173 ? 14.365 23.474 11.093 1.00 35.31 173 ALA A O 1
ATOM 1341 N N . PRO A 1 174 ? 14.822 22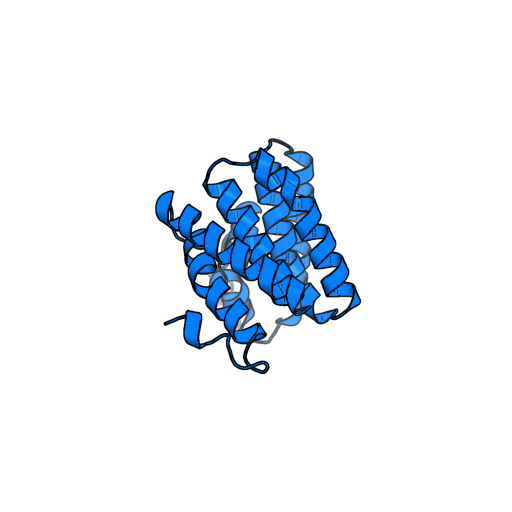.828 13.201 1.00 34.53 174 PRO A N 1
ATOM 1342 C CA . PRO A 1 174 ? 15.247 24.155 13.619 1.00 34.53 174 PRO A CA 1
ATOM 1343 C C . PRO A 1 174 ? 16.451 24.593 12.782 1.00 34.53 174 PRO A C 1
ATOM 1345 O O . PRO A 1 174 ? 17.319 23.792 12.438 1.00 34.53 174 PRO A O 1
ATOM 1348 N N . ALA A 1 175 ? 16.508 25.887 12.470 1.00 40.00 175 ALA A N 1
ATOM 1349 C CA . ALA A 1 175 ? 17.582 26.548 11.729 1.00 40.00 175 ALA A CA 1
ATOM 1350 C C . ALA A 1 175 ? 18.933 26.575 12.487 1.00 40.00 175 ALA A C 1
ATOM 1352 O O . ALA A 1 175 ? 19.683 27.541 12.398 1.00 40.00 175 ALA A O 1
ATOM 1353 N N . SER A 1 176 ? 19.262 25.536 13.255 1.00 39.16 176 SER A N 1
ATOM 1354 C CA . SER A 1 176 ? 20.474 25.439 14.071 1.00 39.16 176 SER A CA 1
ATOM 1355 C C . SER A 1 176 ? 21.603 24.657 13.392 1.00 39.16 176 SER A C 1
ATOM 1357 O O . SER A 1 176 ? 22.434 24.065 14.070 1.00 39.16 176 SER A O 1
ATOM 1359 N N . MET A 1 177 ? 21.661 24.672 12.057 1.00 38.84 177 MET A N 1
ATOM 1360 C CA . MET A 1 177 ? 22.880 24.349 11.297 1.00 38.84 177 MET A CA 1
ATOM 1361 C C . MET A 1 177 ? 23.284 25.497 10.359 1.00 38.84 177 MET A C 1
ATOM 1363 O O . MET A 1 177 ? 23.853 25.286 9.294 1.00 38.84 177 MET A O 1
ATOM 1367 N N . GLN A 1 178 ? 23.015 26.742 10.769 1.00 40.09 178 GLN A N 1
ATOM 1368 C CA . GLN A 1 178 ? 23.786 27.903 10.318 1.00 40.09 178 GLN A CA 1
ATOM 1369 C C . GLN A 1 178 ? 24.903 28.200 11.323 1.00 40.09 178 GLN A C 1
ATOM 1371 O O . GLN A 1 178 ? 24.919 29.229 11.990 1.00 40.09 178 GLN A O 1
ATOM 1376 N N . SER A 1 179 ? 25.842 27.275 11.453 1.00 37.59 179 SER A N 1
ATOM 1377 C CA . SER A 1 179 ? 27.202 27.598 11.871 1.00 37.59 179 SER A CA 1
ATOM 1378 C C . SER A 1 179 ? 28.103 26.455 11.433 1.00 37.59 179 SER A C 1
ATOM 1380 O O . SER A 1 179 ? 27.874 25.313 11.807 1.00 37.59 179 SER A O 1
ATOM 1382 N N . VAL A 1 180 ? 29.062 26.750 10.558 1.00 38.31 180 VAL A N 1
ATOM 1383 C CA . VAL A 1 180 ? 30.506 26.637 10.812 1.00 38.31 180 VAL A CA 1
ATOM 1384 C C . VAL A 1 180 ? 31.236 27.099 9.535 1.00 38.31 180 VAL A C 1
ATOM 1386 O O . VAL A 1 180 ? 31.144 26.447 8.502 1.00 38.31 180 VAL A O 1
ATOM 1389 N N . HIS A 1 181 ? 31.955 28.217 9.706 1.00 36.69 181 HIS A N 1
ATOM 1390 C CA . HIS A 1 181 ? 33.026 28.840 8.904 1.00 36.69 181 HIS A CA 1
ATOM 1391 C C . HIS A 1 181 ? 32.740 29.414 7.510 1.00 36.69 181 HIS A C 1
ATOM 1393 O O . HIS A 1 181 ? 32.560 28.654 6.539 1.00 36.69 181 HIS A O 1
#

Sequence (181 aa):
CLKDLGRQSKKEPQYVDALLTLPMNFASFARGEKLVSGGLRYAGEAADRAMEIGYLRGLVQALVIQLRGLVVLDRASEARARLGELEAAMSSALDHDPRLMRMQAEVELCRYQVFKAVGEDGQAEDALDAAWDELQHQVRCLEGSGYERGFLNNIFQNREIVMAKGEPSVSQAPASMQSVH

Radius of gyration: 17.77 Å; chains: 1; bounding box: 51×43×47 Å